Protein AF-A0A7W1Z3Y9-F1 (afdb_monomer)

Mean predicted aligned error: 6.11 Å

Structure (mmCIF, N/CA/C/O backbone):
data_AF-A0A7W1Z3Y9-F1
#
_entry.id   AF-A0A7W1Z3Y9-F1
#
loop_
_atom_site.group_PDB
_atom_site.id
_atom_site.type_symbol
_atom_site.label_atom_id
_atom_site.label_alt_id
_atom_site.label_comp_id
_atom_site.label_asym_id
_atom_site.label_entity_id
_atom_site.label_seq_id
_atom_site.pdbx_PDB_ins_code
_atom_site.Cartn_x
_atom_site.Cartn_y
_atom_site.Cartn_z
_atom_site.occupancy
_atom_site.B_iso_or_equiv
_atom_site.auth_seq_id
_atom_site.auth_comp_id
_atom_site.auth_asym_id
_atom_site.auth_atom_id
_atom_site.pdbx_PDB_model_num
ATOM 1 N N . GLU A 1 1 ? -13.151 -14.164 -9.334 1.00 58.81 1 GLU A N 1
ATOM 2 C CA . GLU A 1 1 ? -12.202 -14.069 -8.203 1.00 58.81 1 GLU A CA 1
ATOM 3 C C . GLU A 1 1 ? -13.011 -14.154 -6.911 1.00 58.81 1 GLU A C 1
ATOM 5 O O . GLU A 1 1 ? -14.022 -13.469 -6.809 1.00 58.81 1 GLU A O 1
ATOM 10 N N . THR A 1 2 ? -12.645 -15.031 -5.975 1.00 74.75 2 THR A N 1
ATOM 11 C CA . THR A 1 2 ? -13.269 -15.103 -4.642 1.00 74.75 2 THR A CA 1
ATOM 12 C C . THR A 1 2 ? -12.706 -13.988 -3.765 1.00 74.75 2 THR A C 1
ATOM 14 O O . THR A 1 2 ? -11.489 -13.899 -3.610 1.00 74.75 2 THR A O 1
ATOM 17 N N . LYS A 1 3 ? -13.567 -13.133 -3.206 1.00 85.38 3 LYS A N 1
ATOM 18 C CA . LYS A 1 3 ? -13.149 -12.031 -2.329 1.00 85.38 3 LYS A CA 1
ATOM 19 C C . LYS A 1 3 ? -13.086 -12.517 -0.886 1.00 85.38 3 LYS A C 1
ATOM 21 O O . LYS A 1 3 ? -14.051 -13.097 -0.396 1.00 85.38 3 LYS A O 1
ATOM 26 N N . VAL A 1 4 ? -11.958 -12.289 -0.224 1.00 91.69 4 VAL A N 1
ATOM 27 C CA . VAL A 1 4 ? -11.721 -12.704 1.163 1.00 91.69 4 VAL A CA 1
ATOM 28 C C . VAL A 1 4 ? -10.973 -11.609 1.915 1.00 91.69 4 VAL A C 1
ATOM 30 O O . VAL A 1 4 ? -10.130 -10.926 1.337 1.00 91.69 4 VAL A O 1
ATOM 33 N N . VAL A 1 5 ? -11.263 -11.471 3.208 1.00 92.88 5 VAL A N 1
ATOM 34 C CA . VAL A 1 5 ? -10.439 -10.696 4.144 1.00 92.88 5 VAL A CA 1
ATOM 35 C C . VAL A 1 5 ? -9.401 -11.649 4.725 1.00 92.88 5 VAL A C 1
ATOM 37 O O . VAL A 1 5 ? -9.749 -12.584 5.445 1.00 92.88 5 VAL A O 1
ATOM 40 N N . GLY A 1 6 ? -8.135 -11.455 4.362 1.00 90.81 6 GLY A N 1
ATOM 41 C CA . GLY A 1 6 ? -7.035 -12.322 4.777 1.00 90.81 6 GLY A CA 1
ATOM 42 C C . GLY A 1 6 ? -6.206 -11.682 5.883 1.00 90.81 6 GLY A C 1
ATOM 43 O O . GLY A 1 6 ? -5.668 -10.598 5.698 1.00 90.81 6 GLY A O 1
ATOM 44 N N . LEU A 1 7 ? -6.049 -12.373 7.012 1.00 93.31 7 LEU A N 1
ATOM 45 C CA . LEU A 1 7 ? -5.164 -11.950 8.097 1.00 93.31 7 LEU A CA 1
ATOM 46 C C . LEU A 1 7 ? -4.036 -12.960 8.277 1.00 93.31 7 LEU A C 1
ATOM 48 O O . LEU A 1 7 ? -4.254 -14.170 8.255 1.00 93.31 7 LEU A O 1
ATOM 52 N N . ASN A 1 8 ? -2.819 -12.464 8.505 1.00 91.81 8 ASN A N 1
ATOM 53 C CA . ASN A 1 8 ? -1.704 -13.321 8.899 1.00 91.81 8 ASN A CA 1
ATOM 54 C C . ASN A 1 8 ? -2.042 -14.025 10.236 1.00 91.81 8 ASN A C 1
ATOM 56 O O . ASN A 1 8 ? -2.576 -13.352 11.124 1.00 91.81 8 ASN A O 1
ATOM 60 N N . PRO A 1 9 ? -1.695 -15.316 10.438 1.00 92.75 9 PRO A N 1
ATOM 61 C CA . PRO A 1 9 ? -1.961 -16.046 11.683 1.00 92.75 9 PRO A CA 1
ATOM 62 C C . PRO A 1 9 ? -1.585 -15.303 12.973 1.00 92.75 9 PRO A C 1
ATOM 64 O O . PRO A 1 9 ? -2.288 -15.433 13.975 1.00 92.75 9 PRO A O 1
ATOM 67 N N . LYS A 1 10 ? -0.520 -14.487 12.949 1.00 92.00 10 LYS A N 1
ATOM 68 C CA . LYS A 1 10 ? -0.099 -13.651 14.088 1.00 92.00 10 LYS A CA 1
ATOM 69 C C . LYS A 1 10 ? -1.146 -12.605 14.489 1.00 92.00 10 LYS A C 1
ATOM 71 O O . LYS A 1 10 ? -1.284 -12.301 15.670 1.00 92.00 10 LYS A O 1
ATOM 76 N N . HIS A 1 11 ? -1.846 -12.029 13.517 1.00 91.50 11 HIS A N 1
ATOM 77 C CA . HIS A 1 11 ? -2.905 -11.046 13.748 1.00 91.50 11 HIS A CA 1
ATOM 78 C C . HIS A 1 11 ? -4.262 -11.724 13.918 1.00 91.50 11 HIS A C 1
ATOM 80 O O . HIS A 1 11 ? -5.033 -11.301 14.765 1.00 91.50 11 HIS A O 1
ATOM 86 N N . TYR A 1 12 ? -4.515 -12.814 13.193 1.00 91.50 12 TYR A N 1
ATOM 87 C CA . TYR A 1 12 ? -5.759 -13.573 13.302 1.00 91.50 12 TYR A CA 1
ATOM 88 C C . TYR A 1 12 ? -5.954 -14.192 14.697 1.00 91.50 12 TYR A C 1
ATOM 90 O O . TYR A 1 12 ? -7.017 -14.055 15.290 1.00 91.50 12 TYR A O 1
ATOM 98 N N . ASN A 1 13 ? -4.912 -14.822 15.252 1.00 92.62 13 ASN A N 1
ATOM 99 C CA . ASN A 1 13 ? -4.956 -15.431 16.590 1.00 92.62 13 ASN A CA 1
ATOM 100 C C . ASN A 1 13 ? -4.475 -14.482 17.705 1.00 92.62 13 ASN A C 1
ATOM 102 O O . ASN A 1 13 ? -4.435 -14.856 18.878 1.00 92.62 13 ASN A O 1
ATOM 106 N N . GLY A 1 14 ? -4.038 -13.272 17.346 1.00 89.69 14 GLY A N 1
ATOM 107 C CA . GLY A 1 14 ? -3.446 -12.320 18.278 1.00 89.69 14 GLY A CA 1
ATOM 108 C C . GLY A 1 14 ? -4.497 -11.589 19.112 1.00 89.69 14 GLY A C 1
ATOM 109 O O . GLY A 1 14 ? -5.523 -11.161 18.599 1.00 89.69 14 GLY A O 1
ATOM 110 N N . ARG A 1 15 ? -4.207 -11.369 20.399 1.00 90.50 15 ARG A N 1
ATOM 111 C CA . ARG A 1 15 ? -5.031 -10.554 21.315 1.00 90.50 15 ARG A CA 1
ATOM 112 C C . ARG A 1 15 ? -4.323 -9.249 21.680 1.00 90.50 15 ARG A C 1
ATOM 114 O O . ARG A 1 15 ? -4.084 -8.966 22.848 1.00 90.50 15 ARG A O 1
ATOM 121 N N . SER A 1 16 ? -3.897 -8.497 20.669 1.00 94.19 16 SER A N 1
ATOM 122 C CA . SER A 1 16 ? -3.167 -7.237 20.847 1.00 94.19 16 SER A CA 1
ATOM 123 C C . SER A 1 16 ? -3.856 -6.082 20.131 1.00 94.19 16 SER A C 1
ATOM 125 O O . SER A 1 16 ? -4.599 -6.290 19.170 1.00 94.19 16 SER A O 1
ATOM 127 N N . LEU A 1 17 ? -3.543 -4.852 20.551 1.00 95.00 17 LEU A N 1
ATOM 128 C CA . LEU A 1 17 ? -4.009 -3.635 19.884 1.00 95.00 17 LEU A CA 1
ATOM 129 C C . LEU A 1 17 ? -3.705 -3.667 18.379 1.00 95.00 17 LEU A C 1
ATOM 131 O O . LEU A 1 17 ? -4.568 -3.380 17.557 1.00 95.00 17 LEU A O 1
ATOM 135 N N . THR A 1 18 ? -2.496 -4.086 18.000 1.00 94.94 18 THR A N 1
ATOM 136 C CA . THR A 1 18 ? -2.091 -4.206 16.594 1.00 94.94 18 THR A CA 1
ATOM 137 C C . THR A 1 18 ? -2.945 -5.206 15.819 1.00 94.94 18 THR A C 1
ATOM 139 O O . THR A 1 18 ? -3.301 -4.924 14.681 1.00 94.94 18 THR A O 1
ATOM 142 N N . ALA A 1 19 ? -3.287 -6.353 16.414 1.00 95.06 19 ALA A N 1
ATOM 143 C CA . ALA A 1 19 ? -4.135 -7.352 15.766 1.00 95.06 19 ALA A CA 1
ATOM 144 C C . ALA A 1 19 ? -5.537 -6.796 15.469 1.00 95.06 19 ALA A C 1
ATOM 146 O O . ALA A 1 19 ? -5.987 -6.871 14.327 1.00 95.06 19 ALA A O 1
ATOM 147 N N . ALA A 1 20 ? -6.173 -6.159 16.459 1.00 95.25 20 ALA A N 1
ATOM 148 C CA . ALA A 1 20 ? -7.488 -5.539 16.292 1.00 95.25 20 ALA A CA 1
ATOM 149 C C . ALA A 1 20 ? -7.468 -4.410 15.247 1.00 95.25 20 ALA A C 1
ATOM 151 O O . ALA A 1 20 ? -8.356 -4.319 14.401 1.00 95.25 20 ALA A O 1
ATOM 152 N N . VAL A 1 21 ? -6.428 -3.572 15.268 1.00 96.50 21 VAL A N 1
ATOM 153 C CA . VAL A 1 21 ? -6.293 -2.443 14.338 1.00 96.50 21 VAL A CA 1
ATOM 154 C C . VAL A 1 21 ? -6.071 -2.906 12.898 1.00 96.50 21 VAL A C 1
ATOM 156 O O . VAL A 1 21 ? -6.704 -2.370 11.991 1.00 96.50 21 VAL A O 1
ATOM 159 N N . ILE A 1 22 ? -5.210 -3.905 12.676 1.00 95.31 22 ILE A N 1
ATOM 160 C CA . ILE A 1 22 ? -4.984 -4.467 11.335 1.00 95.31 22 ILE A CA 1
ATOM 161 C C . ILE A 1 22 ? -6.252 -5.158 10.833 1.00 95.31 22 ILE A C 1
ATOM 163 O O . ILE A 1 22 ? -6.644 -4.934 9.695 1.00 95.31 22 ILE A O 1
ATOM 167 N N . ALA A 1 23 ? -6.950 -5.918 11.683 1.00 95.88 23 ALA A N 1
ATOM 168 C CA . ALA A 1 23 ? -8.229 -6.517 11.310 1.00 95.88 23 ALA A CA 1
ATOM 169 C C . ALA A 1 23 ? -9.246 -5.460 10.848 1.00 95.88 23 ALA A C 1
ATOM 171 O O . ALA A 1 23 ? -9.853 -5.613 9.790 1.00 95.88 23 ALA A O 1
ATOM 172 N N . ALA A 1 24 ? -9.378 -4.352 11.584 1.00 96.62 24 ALA A N 1
ATOM 173 C CA . ALA A 1 24 ? -10.251 -3.251 11.186 1.00 96.62 24 ALA A CA 1
ATOM 174 C C . ALA A 1 24 ? -9.803 -2.572 9.877 1.00 96.62 24 ALA A C 1
ATOM 176 O O . ALA A 1 24 ? -10.651 -2.160 9.088 1.00 96.62 24 ALA A O 1
ATOM 177 N N . HIS A 1 25 ? -8.495 -2.467 9.625 1.00 96.56 25 HIS A N 1
ATOM 178 C CA . HIS A 1 25 ? -7.949 -1.941 8.371 1.00 96.56 25 HIS A CA 1
ATOM 179 C C . HIS A 1 25 ? -8.310 -2.827 7.168 1.00 96.56 25 HIS A C 1
ATOM 181 O O . HIS A 1 25 ? -8.852 -2.320 6.185 1.00 96.56 25 HIS A O 1
ATOM 187 N N . GLU A 1 26 ? -8.126 -4.145 7.276 1.00 95.25 26 GLU A N 1
ATOM 188 C CA . GLU A 1 26 ? -8.489 -5.086 6.207 1.00 95.25 26 GLU A CA 1
ATOM 189 C C . GLU A 1 26 ? -10.008 -5.123 5.956 1.00 95.25 26 GLU A C 1
ATOM 191 O O . GLU A 1 26 ? -10.464 -5.159 4.810 1.00 95.25 26 GLU A O 1
ATOM 196 N N . VAL A 1 27 ? -10.821 -5.030 7.016 1.00 96.00 27 VAL A N 1
ATOM 197 C CA . VAL A 1 27 ? -12.279 -4.847 6.884 1.00 96.00 27 VAL A CA 1
ATOM 198 C C . VAL A 1 27 ? -12.608 -3.508 6.211 1.00 96.00 27 VAL A C 1
ATOM 200 O O . VAL A 1 27 ? -13.547 -3.426 5.420 1.00 96.00 27 VAL A O 1
ATOM 203 N N . GLY A 1 28 ? -11.806 -2.468 6.444 1.00 96.31 28 GLY A N 1
ATOM 204 C CA . GLY A 1 28 ? -11.901 -1.193 5.735 1.00 96.31 28 GLY A CA 1
ATOM 205 C C . GLY A 1 28 ? -11.754 -1.338 4.217 1.00 96.31 28 GLY A C 1
ATOM 206 O O . GLY A 1 28 ? -12.508 -0.702 3.478 1.00 96.31 28 GLY A O 1
ATOM 207 N N . HIS A 1 29 ? -10.858 -2.205 3.738 1.00 95.25 29 HIS A N 1
ATOM 208 C CA . HIS A 1 29 ? -10.760 -2.533 2.310 1.00 95.25 29 HIS A CA 1
ATOM 209 C C . HIS A 1 29 ? -11.971 -3.312 1.796 1.00 95.25 29 HIS A C 1
ATOM 211 O O . HIS A 1 29 ? -12.451 -3.037 0.696 1.00 95.25 29 HIS A O 1
ATOM 217 N N . ALA A 1 30 ? -12.504 -4.246 2.587 1.00 95.69 30 ALA A N 1
ATOM 218 C CA . ALA A 1 30 ? -13.727 -4.958 2.218 1.00 95.69 30 ALA A CA 1
ATOM 219 C C . ALA A 1 30 ? -14.918 -3.998 2.066 1.00 95.69 30 ALA A C 1
ATOM 221 O O . ALA A 1 30 ? -15.702 -4.125 1.127 1.00 95.69 30 ALA A O 1
ATOM 222 N N . LEU A 1 31 ? -15.018 -2.992 2.936 1.00 96.06 31 LEU A N 1
ATOM 223 C C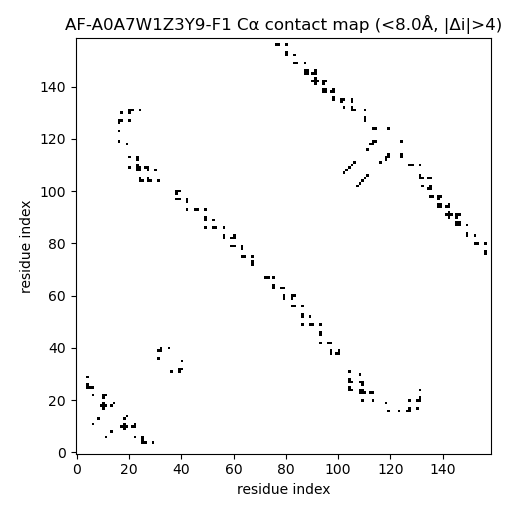A . LE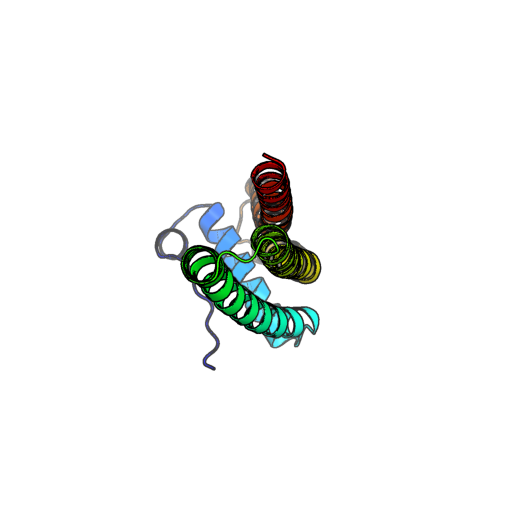U A 1 31 ? -16.054 -1.968 2.842 1.00 96.06 31 LEU A CA 1
ATOM 224 C C . LEU A 1 31 ? -15.822 -1.013 1.653 1.00 96.06 31 LEU A C 1
ATOM 226 O O . LEU A 1 31 ? -16.778 -0.664 0.970 1.00 96.06 31 LEU A O 1
ATOM 230 N N . GLN A 1 32 ? -14.571 -0.654 1.329 1.00 96.06 32 GLN A N 1
ATOM 231 C CA . GLN A 1 32 ? -14.256 0.062 0.079 1.00 96.06 32 GLN A CA 1
ATOM 232 C C . GLN A 1 32 ? -14.723 -0.705 -1.162 1.00 96.06 32 GLN A C 1
ATOM 234 O O . GLN A 1 32 ? -15.265 -0.106 -2.091 1.00 96.06 32 GLN A O 1
ATOM 239 N N . ASP A 1 33 ? -14.491 -2.017 -1.187 1.00 94.31 33 ASP A N 1
ATOM 240 C CA . ASP A 1 33 ? -14.913 -2.879 -2.286 1.00 94.31 33 ASP A CA 1
ATOM 241 C C . ASP A 1 33 ? -16.441 -2.978 -2.372 1.00 94.31 33 ASP A C 1
ATOM 243 O O . ASP A 1 33 ? -16.998 -2.813 -3.460 1.00 94.31 33 ASP A O 1
ATOM 247 N N . HIS A 1 34 ? -17.114 -3.165 -1.232 1.00 94.06 34 HIS A N 1
ATOM 248 C CA . HIS A 1 34 ? -18.574 -3.212 -1.144 1.00 94.06 34 HIS A CA 1
ATOM 249 C C . HIS A 1 34 ? -19.233 -1.913 -1.635 1.00 94.06 34 HIS A C 1
ATOM 251 O O . HIS A 1 34 ? -20.193 -1.959 -2.399 1.00 94.06 34 HIS A O 1
ATOM 257 N N . GLU A 1 35 ? -18.678 -0.759 -1.262 1.00 95.00 35 GLU A N 1
ATOM 258 C CA . GLU A 1 35 ? -19.146 0.567 -1.693 1.00 95.00 35 GLU A CA 1
ATOM 259 C C . GLU A 1 35 ? -18.732 0.919 -3.134 1.00 95.00 35 GLU A C 1
ATOM 261 O O . GLU A 1 35 ? -19.103 1.969 -3.658 1.00 95.00 35 GLU A O 1
ATOM 266 N N . GLY A 1 36 ? -17.944 0.068 -3.796 1.00 93.25 36 GLY A N 1
ATOM 267 C CA . GLY A 1 36 ? -17.512 0.288 -5.172 1.00 93.25 36 GLY A CA 1
ATOM 268 C C . GLY A 1 36 ? -16.502 1.426 -5.345 1.00 93.25 36 GLY A C 1
ATOM 269 O O . GLY A 1 36 ? -16.453 2.016 -6.427 1.00 93.25 36 GLY A O 1
ATOM 270 N N . TYR A 1 37 ? -15.686 1.714 -4.327 1.00 94.19 37 TYR A N 1
ATOM 271 C CA . TYR A 1 37 ? -14.689 2.788 -4.336 1.00 94.19 37 TYR A CA 1
ATOM 272 C C . TYR A 1 37 ? -13.742 2.675 -5.545 1.00 94.19 37 TYR A C 1
ATOM 274 O O . TYR A 1 37 ? -12.950 1.736 -5.648 1.00 94.19 37 TYR A O 1
ATOM 282 N N . SER A 1 38 ? -13.824 3.633 -6.474 1.00 91.31 38 SER A N 1
ATOM 283 C CA . SER A 1 38 ? -13.154 3.572 -7.785 1.00 91.31 38 SER A CA 1
ATOM 284 C C . SER A 1 38 ? -11.642 3.392 -7.677 1.00 91.31 38 SER A C 1
ATOM 286 O O . SER A 1 38 ? -11.085 2.500 -8.311 1.00 91.31 38 SER A O 1
ATOM 288 N N . LEU A 1 39 ? -10.996 4.142 -6.782 1.00 91.25 39 LEU A N 1
ATOM 289 C CA . LEU A 1 39 ? -9.547 4.076 -6.582 1.00 91.25 39 LEU A CA 1
ATOM 290 C C . LEU A 1 39 ? -9.064 2.693 -6.111 1.00 91.25 39 LEU A C 1
ATOM 292 O O . LEU A 1 39 ? -7.928 2.316 -6.394 1.00 91.25 39 LEU A O 1
ATOM 296 N N . LEU A 1 40 ? -9.908 1.909 -5.425 1.00 90.69 40 LEU A N 1
ATOM 297 C CA . LEU A 1 40 ? -9.567 0.526 -5.074 1.00 90.69 40 LEU A CA 1
ATOM 298 C C . LEU A 1 40 ? -9.548 -0.376 -6.319 1.00 90.69 40 LEU A C 1
ATOM 300 O O . LEU A 1 40 ? -8.670 -1.229 -6.442 1.00 90.69 40 LEU A O 1
ATOM 304 N N . LYS A 1 41 ? -10.473 -0.172 -7.263 1.00 87.88 41 LYS A N 1
ATOM 305 C CA . LYS A 1 41 ? -10.482 -0.905 -8.540 1.00 87.88 41 LYS A CA 1
ATOM 306 C C . LYS A 1 41 ? -9.264 -0.528 -9.378 1.00 87.88 41 LYS A C 1
ATOM 308 O O . LYS A 1 41 ? -8.555 -1.413 -9.862 1.00 87.88 41 LYS A O 1
ATOM 313 N N . ASP A 1 42 ? -8.973 0.769 -9.470 1.00 89.44 42 ASP A N 1
ATOM 314 C CA . ASP A 1 42 ? -7.808 1.290 -10.191 1.00 89.44 42 ASP A CA 1
ATOM 315 C C . ASP A 1 42 ? -6.509 0.716 -9.619 1.00 89.44 42 ASP A C 1
ATOM 317 O O . ASP A 1 42 ? -5.664 0.227 -10.371 1.00 89.44 42 ASP A O 1
ATOM 321 N N . ARG A 1 43 ? -6.388 0.660 -8.284 1.00 89.06 43 ARG A N 1
ATOM 322 C CA . ARG A 1 43 ? -5.283 -0.013 -7.583 1.00 89.06 43 ARG A CA 1
ATOM 323 C C . ARG A 1 43 ? -5.083 -1.443 -8.080 1.00 89.06 43 ARG A C 1
ATOM 325 O O . ARG A 1 43 ? -3.959 -1.815 -8.415 1.00 89.06 43 ARG A O 1
ATOM 332 N N . THR A 1 44 ? -6.138 -2.251 -8.139 1.00 85.56 44 THR A N 1
ATOM 333 C CA . THR A 1 44 ? -6.029 -3.654 -8.565 1.00 85.56 44 THR A CA 1
ATOM 334 C C . THR A 1 44 ? -5.528 -3.776 -10.005 1.00 85.56 44 THR A C 1
ATOM 336 O O . THR A 1 44 ? -4.680 -4.626 -10.291 1.00 85.56 44 THR A O 1
ATOM 339 N N . HIS A 1 45 ? -6.006 -2.922 -10.911 1.00 88.38 45 HIS A N 1
ATOM 340 C CA . HIS A 1 45 ? -5.537 -2.905 -12.298 1.00 88.38 45 HIS A CA 1
ATOM 341 C C . HIS A 1 45 ? -4.077 -2.445 -12.410 1.00 88.38 45 HIS A C 1
ATOM 343 O O . HIS A 1 45 ? -3.278 -3.100 -13.088 1.00 88.38 45 HIS A O 1
ATOM 349 N N . LEU A 1 46 ? -3.712 -1.374 -11.702 1.00 88.88 46 LEU A N 1
ATOM 350 C CA . LEU A 1 46 ? -2.359 -0.818 -11.686 1.00 88.88 46 LEU A CA 1
ATOM 351 C C . LEU A 1 46 ? -1.337 -1.803 -11.119 1.00 88.88 46 LEU A C 1
ATOM 353 O O . LEU A 1 46 ? -0.278 -1.975 -11.715 1.00 88.88 46 LEU A O 1
ATOM 357 N N . ILE A 1 47 ? -1.658 -2.508 -10.031 1.00 86.75 47 ILE A N 1
ATOM 358 C CA . ILE A 1 47 ? -0.770 -3.528 -9.453 1.00 86.75 47 ILE A CA 1
ATOM 359 C C . ILE A 1 47 ? -0.555 -4.682 -10.440 1.00 86.75 47 ILE A C 1
ATOM 361 O O . ILE A 1 47 ? 0.585 -5.089 -10.663 1.00 86.75 47 ILE A O 1
ATOM 365 N N . LYS A 1 48 ? -1.616 -5.186 -11.090 1.00 88.31 48 LYS A N 1
ATOM 366 C CA . LYS A 1 48 ? -1.494 -6.250 -12.108 1.00 88.31 48 LYS A CA 1
ATOM 367 C C . LYS A 1 48 ? -0.614 -5.808 -13.285 1.00 88.31 48 LYS A C 1
ATOM 369 O O . LYS A 1 48 ? 0.152 -6.612 -13.817 1.00 88.31 48 LYS A O 1
ATOM 374 N N . PHE A 1 49 ? -0.717 -4.546 -13.701 1.00 88.44 49 PHE A N 1
ATOM 375 C CA . PHE A 1 49 ? 0.148 -3.974 -14.733 1.00 88.44 49 PHE A CA 1
ATOM 376 C C . PHE A 1 49 ? 1.600 -3.844 -14.255 1.00 88.44 49 PHE A C 1
ATOM 378 O O . PHE A 1 49 ? 2.510 -4.301 -14.947 1.00 88.44 49 PHE A O 1
ATOM 385 N N . ALA A 1 50 ? 1.813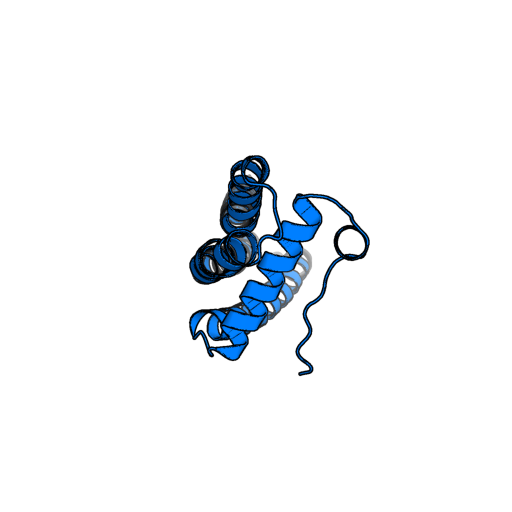 -3.299 -13.056 1.00 86.56 50 ALA A N 1
ATOM 386 C CA . ALA A 1 50 ? 3.132 -3.125 -12.457 1.00 86.56 50 ALA A CA 1
ATOM 387 C C . ALA A 1 50 ? 3.875 -4.459 -12.329 1.00 86.56 50 ALA A C 1
ATOM 389 O O . ALA A 1 50 ? 5.010 -4.561 -12.776 1.00 86.56 50 ALA A O 1
ATOM 390 N N . GLN A 1 51 ? 3.210 -5.513 -11.849 1.00 87.38 51 GLN A N 1
ATOM 391 C CA . GLN A 1 51 ? 3.793 -6.856 -11.749 1.00 87.38 51 GLN A CA 1
ATOM 392 C C . GLN A 1 51 ? 4.241 -7.410 -13.110 1.00 87.38 51 GLN A C 1
ATOM 394 O O . GLN A 1 51 ? 5.294 -8.042 -13.217 1.00 87.38 51 GLN A O 1
ATOM 399 N N . LYS A 1 52 ? 3.466 -7.169 -14.176 1.00 89.44 52 LYS A N 1
ATOM 400 C CA . LYS A 1 52 ? 3.860 -7.558 -15.541 1.00 89.44 52 LYS A CA 1
ATOM 401 C C . LYS A 1 52 ? 5.066 -6.753 -16.023 1.00 89.44 52 LYS A C 1
ATOM 403 O O . LYS A 1 52 ? 5.987 -7.341 -16.590 1.00 89.44 52 LYS A O 1
ATOM 408 N N . ALA A 1 53 ? 5.070 -5.442 -15.784 1.00 86.25 53 ALA A N 1
ATOM 409 C CA . ALA A 1 53 ? 6.173 -4.556 -16.145 1.00 86.25 53 ALA A CA 1
ATOM 410 C C . ALA A 1 53 ? 7.464 -4.918 -15.391 1.00 86.25 53 ALA A C 1
ATOM 412 O O . ALA A 1 53 ? 8.518 -5.024 -16.011 1.00 86.25 53 ALA A O 1
ATOM 413 N N . GLU A 1 54 ? 7.383 -5.193 -14.089 1.00 84.00 54 GLU A N 1
ATOM 414 C CA . GLU A 1 54 ? 8.506 -5.644 -13.259 1.00 84.00 54 GLU A CA 1
ATOM 415 C C . GLU A 1 54 ? 9.045 -6.999 -13.721 1.00 84.00 54 GLU A C 1
ATOM 417 O O . GLU A 1 54 ? 10.260 -7.174 -13.831 1.00 84.00 54 GLU A O 1
ATOM 422 N N . LYS A 1 55 ? 8.167 -7.952 -14.060 1.00 87.69 55 LYS A N 1
ATOM 423 C CA . LYS A 1 55 ? 8.582 -9.258 -14.592 1.00 87.69 55 LYS A CA 1
ATOM 424 C C . LYS A 1 55 ? 9.313 -9.114 -15.931 1.00 87.69 55 LYS A C 1
ATOM 426 O O . LYS A 1 55 ? 10.387 -9.687 -16.102 1.00 87.69 55 LYS A O 1
ATOM 431 N N . ALA A 1 56 ? 8.766 -8.329 -16.860 1.00 86.44 56 ALA A N 1
ATOM 432 C CA . ALA A 1 56 ? 9.412 -8.042 -18.142 1.00 86.44 56 ALA A CA 1
ATOM 433 C C . ALA A 1 56 ? 10.757 -7.324 -17.945 1.00 86.44 56 ALA A C 1
ATOM 435 O O . ALA A 1 56 ? 11.768 -7.730 -18.513 1.00 86.44 56 ALA A O 1
ATOM 436 N N . GLY A 1 57 ? 10.782 -6.317 -17.073 1.00 84.44 57 GLY A N 1
ATOM 437 C CA . GLY A 1 57 ? 11.984 -5.603 -16.663 1.00 84.44 57 GLY A CA 1
ATOM 438 C C . GLY A 1 57 ? 13.068 -6.513 -16.102 1.00 84.44 57 GLY A C 1
ATOM 439 O O . GLY A 1 57 ? 14.221 -6.411 -16.505 1.00 84.44 57 GLY A O 1
ATOM 440 N N . SER A 1 58 ? 12.693 -7.453 -15.235 1.00 82.44 58 SER A N 1
ATOM 441 C CA . SER A 1 58 ? 13.613 -8.429 -14.642 1.00 82.44 58 SER A CA 1
ATOM 442 C C . SER A 1 58 ? 14.247 -9.333 -15.702 1.00 82.44 58 SER A C 1
ATOM 444 O O . SER A 1 58 ? 15.458 -9.557 -15.675 1.00 82.44 58 SER A O 1
ATOM 446 N N . TYR A 1 59 ? 13.461 -9.806 -16.679 1.00 86.00 59 TYR A N 1
ATOM 447 C CA . TYR A 1 59 ? 13.996 -10.580 -17.805 1.00 86.00 59 TYR A CA 1
ATOM 448 C C . TYR A 1 59 ? 14.939 -9.754 -18.680 1.00 86.00 59 TYR A C 1
ATOM 450 O O . TYR A 1 59 ? 15.997 -10.248 -19.070 1.00 86.00 59 TYR A O 1
ATOM 458 N N . LEU A 1 60 ? 14.595 -8.494 -18.955 1.00 82.75 60 LEU A N 1
ATOM 459 C CA . LEU A 1 60 ? 15.459 -7.586 -19.707 1.00 82.75 60 LEU A CA 1
ATOM 460 C C . LEU A 1 60 ? 16.771 -7.321 -18.956 1.00 82.75 60 LEU A C 1
ATOM 462 O O . LEU A 1 60 ? 17.840 -7.421 -19.551 1.00 82.75 60 LEU A O 1
ATOM 466 N N . MET A 1 61 ? 16.725 -7.065 -17.646 1.00 77.56 61 MET A N 1
ATOM 467 C CA . MET A 1 61 ? 17.932 -6.836 -16.841 1.00 77.56 61 MET A CA 1
ATOM 468 C C . MET A 1 61 ? 18.854 -8.060 -16.781 1.00 77.56 61 MET A C 1
ATOM 470 O O . MET A 1 61 ? 20.069 -7.884 -16.754 1.00 77.56 61 MET A O 1
ATOM 474 N N . LEU A 1 62 ? 18.310 -9.282 -16.799 1.00 80.06 62 LEU A N 1
ATOM 475 C CA . LEU A 1 62 ? 19.107 -10.512 -16.902 1.00 80.06 62 LEU A CA 1
ATOM 476 C C . LEU A 1 62 ? 19.676 -10.729 -18.313 1.00 80.06 62 LEU A C 1
ATOM 478 O O . LEU A 1 62 ? 20.817 -11.165 -18.455 1.00 80.06 62 LEU A O 1
ATOM 482 N N . GLY A 1 63 ? 18.899 -10.430 -19.356 1.00 78.94 63 GLY A N 1
ATOM 483 C CA . GLY A 1 63 ? 19.287 -10.678 -20.747 1.00 78.94 63 GLY A CA 1
ATOM 484 C C . GLY A 1 63 ? 20.304 -9.679 -21.302 1.00 78.94 63 GLY A C 1
ATOM 485 O O . GLY A 1 63 ? 21.163 -10.063 -22.094 1.00 78.94 63 GLY A O 1
ATOM 486 N N . ILE A 1 64 ? 20.243 -8.411 -20.881 1.00 77.06 64 ILE A N 1
ATOM 487 C CA . ILE A 1 64 ? 21.089 -7.341 -21.432 1.00 77.06 64 ILE A CA 1
ATOM 488 C C . ILE A 1 64 ? 22.597 -7.605 -21.212 1.00 77.06 64 ILE A C 1
ATOM 490 O O . ILE A 1 64 ? 23.339 -7.513 -22.190 1.00 77.06 64 ILE A O 1
ATOM 494 N N . PRO A 1 65 ? 23.088 -7.994 -20.015 1.00 71.88 65 PRO A N 1
ATOM 495 C CA . PRO A 1 65 ? 24.502 -8.333 -19.820 1.00 71.88 65 PRO A CA 1
ATOM 496 C C . PRO A 1 65 ? 24.965 -9.549 -20.637 1.00 71.88 65 PRO A C 1
ATOM 498 O O . PRO A 1 65 ? 26.087 -9.565 -21.138 1.00 71.88 65 PRO A O 1
ATOM 501 N N . VAL A 1 66 ? 24.099 -10.554 -20.814 1.00 77.56 66 VAL A N 1
ATOM 502 C CA . VAL A 1 66 ? 24.405 -11.756 -21.611 1.00 77.56 66 VA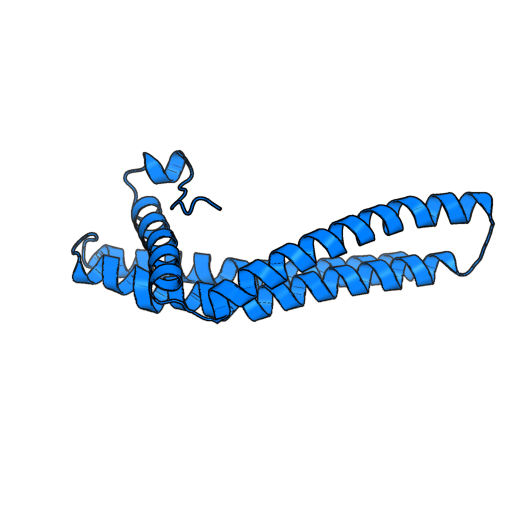L A CA 1
ATOM 503 C C . VAL A 1 66 ? 24.540 -11.396 -23.092 1.00 77.56 66 VAL A C 1
ATOM 505 O O . VAL A 1 66 ? 25.539 -11.729 -23.728 1.00 77.56 66 VAL A O 1
ATOM 508 N N . LEU A 1 67 ? 23.577 -10.643 -23.632 1.00 71.62 67 LEU A N 1
ATOM 509 C CA . LEU A 1 67 ? 23.612 -10.132 -25.006 1.00 71.62 67 LEU A CA 1
ATOM 510 C C . LEU A 1 67 ? 24.818 -9.221 -25.250 1.00 71.62 67 LEU A C 1
ATOM 512 O O . LEU A 1 67 ? 25.425 -9.286 -26.317 1.00 71.62 67 LEU A O 1
ATOM 516 N N . ALA A 1 68 ? 25.197 -8.409 -24.264 1.00 70.62 68 ALA A N 1
ATOM 517 C CA . ALA A 1 68 ? 26.379 -7.555 -24.323 1.00 70.62 68 ALA A CA 1
ATOM 518 C C . ALA A 1 68 ? 27.679 -8.351 -24.441 1.00 70.62 68 ALA A C 1
ATOM 520 O O . ALA A 1 68 ? 28.524 -8.023 -25.274 1.00 70.62 68 ALA A O 1
ATOM 521 N N . GLY A 1 69 ? 27.818 -9.411 -23.638 1.00 70.81 69 GLY A N 1
ATOM 522 C CA . GLY A 1 69 ? 28.983 -10.294 -23.670 1.00 70.81 69 GLY A CA 1
ATOM 523 C C . GLY A 1 69 ? 29.149 -11.008 -25.014 1.00 70.81 69 GLY A C 1
ATOM 524 O O . GLY A 1 69 ? 30.275 -11.200 -25.467 1.00 70.81 69 GLY A O 1
ATOM 525 N N . VAL A 1 70 ? 28.036 -11.338 -25.679 1.00 74.94 70 VAL A N 1
ATOM 526 C CA . VAL A 1 70 ? 28.033 -12.015 -26.987 1.00 74.94 70 VAL A CA 1
ATOM 527 C C . VAL A 1 70 ? 28.243 -11.039 -28.150 1.00 74.94 70 VAL A C 1
ATOM 529 O O . VAL A 1 70 ? 28.993 -11.341 -29.073 1.00 74.94 70 VAL A O 1
ATOM 532 N N . THR A 1 71 ? 27.603 -9.866 -28.124 1.00 72.56 71 THR A N 1
ATOM 533 C CA . THR A 1 71 ? 27.554 -8.947 -29.280 1.00 72.56 71 THR A CA 1
ATOM 534 C C . THR A 1 71 ? 28.561 -7.791 -29.220 1.00 72.56 71 THR A C 1
ATOM 536 O O . THR A 1 71 ? 28.764 -7.123 -30.231 1.00 72.56 71 THR A O 1
ATOM 539 N N . ARG A 1 72 ? 29.205 -7.542 -28.066 1.00 69.19 72 ARG A N 1
ATOM 540 C CA . ARG A 1 72 ? 30.142 -6.420 -27.818 1.00 69.19 72 ARG A CA 1
ATOM 541 C C . ARG A 1 72 ? 29.580 -5.031 -28.173 1.00 69.19 72 ARG A C 1
ATOM 543 O O . ARG A 1 72 ? 30.333 -4.122 -28.517 1.00 69.19 72 ARG A O 1
ATOM 550 N N . ILE A 1 73 ? 28.262 -4.846 -28.086 1.00 66.88 73 ILE A N 1
ATOM 551 C CA . ILE A 1 73 ? 27.606 -3.570 -28.399 1.00 66.88 73 ILE A CA 1
ATOM 552 C C . ILE A 1 73 ? 27.843 -2.551 -27.259 1.00 66.88 73 ILE A C 1
ATOM 554 O O . ILE A 1 73 ? 27.470 -2.828 -26.118 1.00 66.88 73 ILE A O 1
ATOM 558 N N . PRO A 1 74 ? 28.374 -1.339 -27.530 1.00 64.44 74 PRO A N 1
ATOM 559 C CA . PRO A 1 74 ? 28.640 -0.322 -26.499 1.00 64.44 74 PRO A CA 1
ATOM 560 C C . PRO A 1 74 ? 27.387 0.281 -25.832 1.00 64.44 74 PRO A C 1
ATOM 562 O O . PRO A 1 74 ? 27.472 0.854 -24.750 1.00 64.44 74 PRO A O 1
ATOM 565 N N . ALA A 1 75 ? 26.205 0.158 -26.448 1.00 68.25 75 ALA A N 1
ATOM 566 C CA . ALA A 1 75 ? 24.954 0.789 -25.996 1.00 68.25 75 ALA A CA 1
ATOM 567 C C . ALA A 1 75 ? 24.233 0.065 -24.833 1.00 68.25 75 ALA A C 1
ATOM 569 O O . ALA A 1 75 ? 23.163 0.484 -24.389 1.00 68.25 75 ALA A O 1
ATOM 570 N N . VAL A 1 76 ? 24.814 -1.019 -24.323 1.00 71.31 76 VAL A N 1
ATOM 571 C CA . VAL A 1 76 ? 24.227 -1.902 -23.301 1.00 71.31 76 VAL A CA 1
ATOM 572 C C . VAL A 1 76 ? 23.955 -1.168 -21.986 1.00 71.31 76 VAL A C 1
ATOM 574 O O . VAL A 1 76 ? 22.885 -1.336 -21.403 1.00 71.31 76 VAL A O 1
ATOM 577 N N . GLY A 1 77 ? 24.879 -0.315 -21.531 1.00 70.69 77 GLY A N 1
ATOM 578 C CA . GLY A 1 77 ? 24.730 0.412 -20.264 1.00 70.69 77 GLY A CA 1
ATOM 579 C C . GLY A 1 77 ? 23.530 1.366 -20.254 1.00 70.69 77 GLY A C 1
ATOM 580 O O . GLY A 1 77 ? 22.796 1.433 -19.268 1.00 70.69 77 GLY A O 1
ATOM 581 N N . LEU A 1 78 ? 23.274 2.042 -21.381 1.00 77.19 78 LEU A N 1
ATOM 582 C CA . LEU A 1 78 ? 22.120 2.928 -21.532 1.00 77.19 78 LEU A CA 1
ATOM 583 C C . LEU A 1 78 ? 20.805 2.136 -21.538 1.00 77.19 78 LEU A C 1
ATOM 585 O O . LEU A 1 78 ? 19.845 2.548 -20.890 1.00 77.19 78 LEU A O 1
ATOM 589 N N . ALA A 1 79 ? 20.771 0.977 -22.203 1.00 78.69 79 ALA A N 1
ATOM 590 C CA . ALA A 1 79 ? 19.593 0.113 -22.223 1.00 78.69 79 ALA A CA 1
ATOM 591 C C . ALA A 1 79 ? 19.229 -0.407 -20.819 1.00 78.69 79 ALA A C 1
ATOM 593 O O . ALA A 1 79 ? 18.064 -0.331 -20.426 1.00 78.69 79 ALA A O 1
ATOM 594 N N . VAL A 1 80 ? 20.215 -0.863 -20.029 1.00 77.75 80 VAL A N 1
ATOM 595 C CA . VAL A 1 80 ? 19.988 -1.270 -18.625 1.00 77.75 80 VAL A CA 1
ATOM 596 C C . VAL A 1 80 ? 19.433 -0.108 -17.809 1.00 77.75 80 VAL A C 1
ATOM 598 O O . VAL A 1 80 ? 18.469 -0.289 -17.065 1.00 77.75 80 VAL A O 1
ATOM 601 N N . LEU A 1 81 ? 20.015 1.084 -17.958 1.00 79.31 81 LEU A N 1
ATOM 602 C CA . LEU A 1 81 ? 19.593 2.265 -17.213 1.00 79.31 81 LEU A CA 1
ATOM 603 C C . LEU A 1 81 ? 18.142 2.650 -17.528 1.00 79.31 81 LEU A C 1
ATOM 605 O O . LEU A 1 81 ? 17.371 2.911 -16.607 1.00 79.31 81 LEU A O 1
ATOM 609 N N . VAL A 1 82 ? 17.755 2.648 -18.806 1.00 84.50 82 VAL A N 1
ATOM 610 C CA . VAL A 1 82 ? 16.385 2.969 -19.237 1.00 84.50 82 VAL A CA 1
ATOM 611 C C . VAL A 1 82 ? 15.385 1.952 -18.689 1.00 84.50 82 VAL A C 1
ATOM 613 O O . VAL A 1 82 ? 14.356 2.345 -18.138 1.00 84.50 82 VAL A O 1
ATOM 616 N N . VAL A 1 83 ? 15.693 0.655 -18.778 1.00 83.44 83 VAL A N 1
ATOM 617 C CA . VAL A 1 83 ? 14.820 -0.408 -18.254 1.00 83.44 83 VAL A CA 1
ATOM 618 C C . VAL A 1 83 ? 14.685 -0.313 -16.731 1.00 83.44 83 VAL A C 1
ATOM 620 O O . VAL A 1 83 ? 13.570 -0.392 -16.208 1.00 83.44 83 VAL A O 1
ATOM 623 N N . ALA A 1 84 ? 15.793 -0.096 -16.017 1.00 80.31 84 ALA A N 1
ATOM 624 C CA . ALA A 1 84 ? 15.792 0.067 -14.565 1.00 80.31 84 ALA A CA 1
ATOM 625 C C . ALA A 1 84 ? 14.966 1.290 -14.140 1.00 80.31 84 ALA A C 1
ATOM 627 O O . ALA A 1 84 ? 14.047 1.169 -13.338 1.00 80.31 84 ALA A O 1
ATOM 628 N N . ILE A 1 85 ? 15.218 2.467 -14.719 1.00 83.88 85 ILE A N 1
ATOM 629 C CA . ILE A 1 85 ? 14.465 3.682 -14.377 1.00 83.88 85 ILE A CA 1
ATOM 630 C C . ILE A 1 85 ? 12.981 3.519 -14.720 1.00 83.88 85 ILE A C 1
ATOM 632 O O . ILE A 1 85 ? 12.127 3.874 -13.907 1.00 83.88 85 ILE A O 1
ATOM 636 N N . GLY A 1 86 ? 12.658 2.961 -15.890 1.00 86.19 86 GLY A N 1
ATOM 637 C CA . GLY A 1 86 ? 11.275 2.775 -16.331 1.00 86.19 86 GLY A CA 1
ATOM 638 C C . GLY A 1 86 ? 10.473 1.887 -15.381 1.00 86.19 86 GLY A C 1
ATOM 639 O O . GLY A 1 86 ? 9.412 2.285 -14.902 1.00 86.19 86 GLY A O 1
ATOM 640 N N . THR A 1 87 ? 11.004 0.711 -15.044 1.00 81.94 87 THR A N 1
ATOM 641 C CA . THR A 1 87 ? 10.343 -0.243 -14.133 1.00 81.94 87 THR A CA 1
ATOM 642 C C . THR A 1 87 ? 10.136 0.336 -12.735 1.00 81.94 87 THR A C 1
ATOM 644 O O . THR A 1 87 ? 9.053 0.224 -12.160 1.00 81.94 87 THR A O 1
ATOM 647 N N . MET A 1 88 ? 11.136 1.038 -12.211 1.00 81.44 88 MET A N 1
ATOM 648 C CA . MET A 1 88 ? 11.078 1.632 -10.875 1.00 81.44 88 MET A CA 1
ATOM 649 C C . MET A 1 88 ? 10.141 2.839 -10.809 1.00 81.44 88 MET A C 1
ATOM 651 O O . MET A 1 88 ? 9.464 3.037 -9.799 1.00 81.44 88 MET A O 1
ATOM 655 N N . SER A 1 89 ? 10.049 3.608 -11.897 1.00 86.06 89 SER A N 1
ATOM 656 C CA . SER A 1 89 ? 9.103 4.721 -12.024 1.00 86.06 89 SER A CA 1
ATOM 657 C C . SER A 1 89 ? 7.658 4.228 -12.015 1.00 86.06 89 SER A C 1
ATOM 659 O O . SER A 1 89 ? 6.820 4.813 -11.330 1.00 86.06 89 SER A O 1
ATOM 661 N N . VAL A 1 90 ? 7.367 3.124 -12.716 1.00 86.56 90 VAL A N 1
ATOM 662 C CA . VAL A 1 90 ? 6.039 2.488 -12.689 1.00 86.56 90 VAL A CA 1
ATOM 663 C C . VAL A 1 90 ? 5.674 2.071 -11.264 1.00 86.56 90 VAL A C 1
ATOM 665 O O . VAL A 1 90 ? 4.596 2.422 -10.789 1.00 86.56 90 VAL A O 1
ATOM 668 N N . SER A 1 91 ? 6.581 1.388 -10.562 1.00 82.31 91 SER A N 1
ATOM 669 C CA . SER A 1 91 ? 6.365 0.953 -9.176 1.00 82.31 91 SER A CA 1
ATOM 670 C C . SER A 1 91 ? 6.097 2.136 -8.230 1.00 82.31 91 SER A C 1
ATOM 672 O O . SER A 1 91 ? 5.089 2.162 -7.520 1.00 82.31 91 SER A O 1
ATOM 674 N N . ALA A 1 92 ? 6.934 3.181 -8.280 1.00 84.56 92 ALA A N 1
ATOM 675 C CA . ALA A 1 92 ? 6.762 4.380 -7.456 1.00 84.56 92 ALA A CA 1
ATOM 676 C C . ALA A 1 92 ? 5.436 5.113 -7.737 1.00 84.56 92 ALA A C 1
ATOM 678 O O . ALA A 1 92 ? 4.771 5.566 -6.800 1.00 84.56 92 ALA A O 1
ATOM 679 N N . MET A 1 93 ? 5.038 5.198 -9.011 1.00 86.12 93 MET A N 1
ATOM 680 C CA . MET A 1 93 ? 3.773 5.803 -9.433 1.00 86.12 93 MET A CA 1
ATOM 681 C C . MET A 1 93 ? 2.572 5.020 -8.897 1.00 86.12 93 MET A C 1
ATOM 683 O O . MET A 1 93 ? 1.646 5.615 -8.349 1.00 86.12 93 MET A O 1
ATOM 687 N N . VAL A 1 94 ? 2.602 3.688 -9.008 1.00 86.12 94 VAL A N 1
ATOM 688 C CA . VAL A 1 94 ? 1.538 2.816 -8.490 1.00 86.12 94 VAL A CA 1
ATOM 689 C C . VAL A 1 94 ? 1.365 3.051 -6.995 1.00 86.12 94 VAL A C 1
ATOM 691 O O . VAL A 1 94 ? 0.258 3.354 -6.560 1.00 86.12 94 VAL A O 1
ATOM 694 N N . HIS A 1 95 ? 2.450 3.014 -6.219 1.00 85.81 95 HIS A N 1
ATOM 695 C CA . HIS A 1 95 ? 2.378 3.253 -4.779 1.00 85.81 95 HIS A CA 1
ATOM 696 C C . HIS A 1 95 ? 1.792 4.632 -4.428 1.00 85.81 95 HIS A C 1
ATOM 698 O O . HIS A 1 95 ? 0.944 4.724 -3.535 1.00 85.81 95 HIS A O 1
ATOM 704 N N . LEU A 1 96 ? 2.166 5.685 -5.164 1.00 84.69 96 LEU A N 1
ATOM 705 C CA . LEU A 1 96 ? 1.637 7.035 -4.952 1.00 84.69 96 LEU A CA 1
ATOM 706 C C . LEU A 1 96 ? 0.133 7.124 -5.255 1.00 84.69 96 LEU A C 1
ATOM 708 O O . LEU A 1 96 ? -0.618 7.684 -4.458 1.00 84.69 96 LEU A O 1
ATOM 712 N N . ILE A 1 97 ? -0.316 6.533 -6.366 1.00 86.00 97 ILE A N 1
ATOM 713 C CA . ILE A 1 97 ? -1.736 6.512 -6.757 1.00 86.00 97 ILE A CA 1
ATOM 714 C C . ILE A 1 97 ? -2.573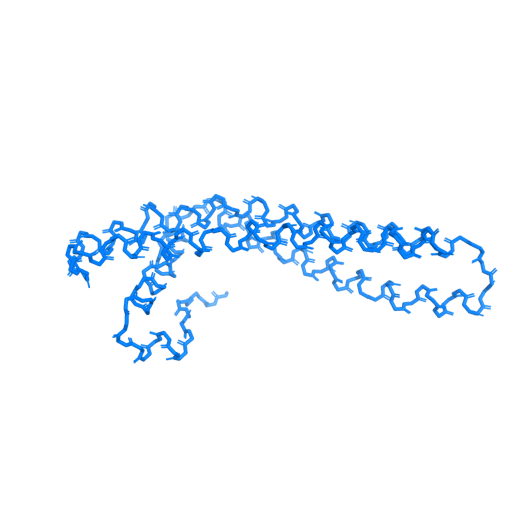 5.702 -5.760 1.00 86.00 97 ILE A C 1
ATOM 716 O O . ILE A 1 97 ? -3.730 6.032 -5.513 1.00 86.00 97 ILE A O 1
ATOM 720 N N . THR A 1 98 ? -2.002 4.658 -5.156 1.00 87.38 98 THR A N 1
ATOM 721 C CA . THR A 1 98 ? -2.710 3.823 -4.173 1.00 87.38 98 THR A CA 1
ATOM 722 C C . THR A 1 98 ? -2.790 4.436 -2.777 1.00 87.38 98 THR A C 1
ATOM 724 O O . THR A 1 98 ? -3.638 4.028 -1.987 1.00 87.38 98 THR A O 1
ATOM 727 N N . LEU A 1 99 ? -1.971 5.444 -2.464 1.00 90.31 99 LEU A N 1
ATOM 728 C CA . LEU A 1 99 ? -1.917 6.057 -1.134 1.00 90.31 99 LEU A CA 1
ATOM 729 C C . LEU A 1 99 ? -3.284 6.547 -0.606 1.00 90.31 99 LEU A C 1
ATOM 731 O O . LEU A 1 99 ? -3.600 6.281 0.559 1.00 90.31 99 LEU A O 1
ATOM 735 N N . PRO A 1 100 ? -4.143 7.212 -1.408 1.00 92.00 100 PRO A N 1
ATOM 736 C CA . PRO A 1 100 ? -5.464 7.625 -0.947 1.00 92.00 100 PRO A CA 1
ATOM 737 C C . PRO A 1 100 ? -6.366 6.446 -0.571 1.00 92.00 100 PRO A C 1
ATOM 739 O O . PRO A 1 100 ? -7.243 6.617 0.272 1.00 92.00 100 PRO A O 1
ATOM 742 N N . VAL A 1 101 ? -6.172 5.260 -1.164 1.00 93.75 101 VAL A N 1
ATOM 743 C CA . VAL A 1 101 ? -6.930 4.043 -0.821 1.00 93.75 101 VAL A CA 1
ATOM 744 C C . VAL A 1 101 ? -6.610 3.613 0.602 1.00 93.75 101 VAL A C 1
ATOM 746 O O . VAL A 1 101 ? -7.522 3.407 1.400 1.00 93.75 101 VAL A O 1
ATOM 749 N N . GLU A 1 102 ? -5.330 3.572 0.940 1.00 94.12 102 GLU A N 1
ATOM 750 C CA . GLU A 1 102 ? -4.833 3.150 2.250 1.00 94.12 102 GLU A CA 1
ATOM 751 C C . GLU A 1 102 ? -5.219 4.137 3.351 1.00 94.12 102 GLU A C 1
ATOM 753 O O . GLU A 1 102 ? -5.710 3.757 4.415 1.00 94.12 102 GLU A O 1
ATOM 758 N N . TRP A 1 103 ? -5.101 5.438 3.071 1.00 95.25 103 TRP A N 1
ATOM 759 C CA . TRP A 1 103 ? -5.530 6.479 4.005 1.00 95.25 103 TRP A CA 1
ATOM 760 C C . TRP A 1 103 ? -7.033 6.409 4.293 1.00 95.25 103 TRP A C 1
ATOM 762 O O . TRP A 1 103 ? -7.493 6.584 5.424 1.00 95.25 103 TRP A O 1
ATOM 772 N N . ASN A 1 104 ? -7.815 6.147 3.251 1.00 96.00 104 ASN A N 1
ATOM 773 C CA . ASN A 1 104 ? -9.261 6.056 3.319 1.00 96.00 104 ASN A CA 1
ATOM 774 C C . ASN A 1 104 ? -9.726 4.768 4.026 1.00 96.00 104 ASN A C 1
ATOM 776 O O . ASN A 1 104 ? -10.675 4.837 4.809 1.00 96.00 104 ASN A O 1
ATOM 780 N N . ALA A 1 105 ? -9.036 3.639 3.840 1.00 95.81 105 ALA A N 1
ATOM 781 C CA . ALA A 1 105 ? -9.259 2.419 4.618 1.00 95.81 105 ALA A CA 1
ATOM 782 C C . ALA A 1 105 ? -8.939 2.648 6.105 1.00 95.81 105 ALA A C 1
ATOM 784 O O . ALA A 1 105 ? -9.779 2.381 6.966 1.00 95.81 105 ALA A O 1
ATOM 785 N N . SER A 1 106 ? -7.785 3.252 6.408 1.00 96.50 106 SER A N 1
ATOM 786 C CA . SER A 1 106 ? -7.340 3.512 7.779 1.00 96.50 106 SER A CA 1
ATOM 787 C C . SER A 1 106 ? -8.229 4.497 8.544 1.00 96.50 106 SER A C 1
ATOM 789 O O . SER A 1 106 ? -8.720 4.188 9.628 1.00 96.50 106 SER A O 1
ATOM 791 N N . PHE A 1 107 ? -8.454 5.700 8.016 1.00 96.75 107 PHE A N 1
ATOM 792 C CA . PHE A 1 107 ? -9.038 6.784 8.819 1.00 96.75 107 PHE A CA 1
ATOM 793 C C . PHE A 1 107 ? -10.523 7.016 8.590 1.00 96.75 107 PHE A C 1
ATOM 795 O O . PHE A 1 107 ? -11.190 7.504 9.500 1.00 96.75 107 PHE A O 1
ATOM 802 N N . ARG A 1 108 ? -11.052 6.684 7.406 1.00 96.38 108 ARG A N 1
ATOM 803 C CA . ARG A 1 10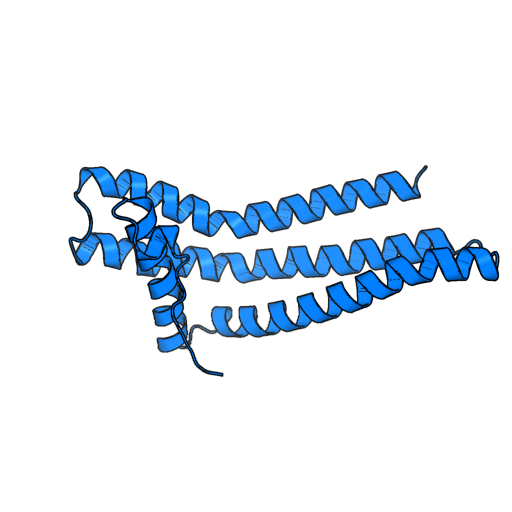8 ? -12.489 6.850 7.132 1.00 96.38 108 ARG A CA 1
ATOM 804 C C . ARG A 1 108 ? -13.315 5.603 7.423 1.00 96.38 108 ARG A C 1
ATOM 806 O O . ARG A 1 108 ? -14.530 5.719 7.462 1.00 96.38 108 ARG A O 1
ATOM 813 N N . ARG A 1 109 ? -12.684 4.439 7.616 1.00 96.31 109 ARG A N 1
ATOM 814 C CA . ARG A 1 109 ? -13.392 3.178 7.889 1.00 96.31 109 ARG A CA 1
ATOM 815 C C . ARG A 1 109 ? -12.887 2.492 9.149 1.00 96.31 109 ARG A C 1
ATOM 817 O O . ARG A 1 109 ? -13.636 2.398 10.114 1.00 96.31 109 ARG A O 1
ATOM 824 N N . ALA A 1 110 ? -11.615 2.100 9.194 1.00 97.19 110 ALA A N 1
ATOM 825 C CA . ALA A 1 110 ? -11.085 1.339 10.325 1.00 97.19 110 ALA A CA 1
ATOM 826 C C . ALA A 1 110 ? -11.161 2.110 11.652 1.00 97.19 110 ALA A C 1
ATOM 828 O O . ALA A 1 110 ? -11.610 1.564 12.656 1.00 97.19 110 ALA A O 1
ATOM 829 N N . LEU A 1 111 ? -10.773 3.390 11.670 1.00 96.44 111 LEU A N 1
ATOM 830 C CA . LEU A 1 111 ? -10.832 4.197 12.891 1.00 96.44 111 LEU A CA 1
ATOM 831 C C . LEU A 1 111 ? -12.271 4.384 13.430 1.00 96.44 111 LEU A C 1
ATOM 833 O O . LEU A 1 111 ? -12.453 4.174 14.631 1.00 96.44 111 LEU A O 1
ATOM 837 N N . PRO A 1 112 ? -13.283 4.743 12.611 1.00 96.25 112 PRO A N 1
ATOM 838 C CA . PRO A 1 112 ? -14.684 4.716 13.034 1.00 96.25 112 PRO A CA 1
ATOM 839 C C . PRO A 1 112 ? -15.131 3.354 13.562 1.00 96.25 112 PRO A C 1
ATOM 841 O O . PRO A 1 112 ? -15.651 3.302 14.670 1.00 96.25 112 PRO A O 1
ATOM 844 N N . ILE A 1 113 ? -14.834 2.255 12.852 1.00 96.31 113 ILE A N 1
ATOM 845 C CA . ILE A 1 113 ? -15.177 0.890 13.294 1.00 96.31 113 ILE A CA 1
ATOM 846 C C . ILE A 1 113 ? -14.631 0.627 14.702 1.00 96.31 113 ILE A C 1
ATOM 848 O O . ILE A 1 113 ? -15.371 0.199 15.583 1.00 96.31 113 ILE A O 1
ATOM 852 N N . LEU A 1 114 ? -13.351 0.928 14.939 1.00 96.06 114 LEU A N 1
ATOM 853 C CA . LEU A 1 114 ? -12.701 0.714 16.234 1.00 96.06 114 LEU A CA 1
ATOM 854 C C . LEU A 1 114 ? -13.284 1.590 17.351 1.00 96.06 114 LEU A C 1
ATOM 856 O O . LEU A 1 114 ? -13.396 1.134 18.488 1.00 96.06 114 LEU A O 1
ATOM 860 N N . ARG A 1 115 ? -13.622 2.848 17.040 1.00 94.81 115 ARG A N 1
ATOM 861 C CA . ARG A 1 115 ? -14.120 3.828 18.014 1.00 94.81 115 ARG A CA 1
ATOM 862 C C . ARG A 1 115 ? -15.591 3.607 18.358 1.00 94.81 115 ARG A C 1
ATOM 864 O O . ARG A 1 115 ? -15.940 3.616 19.531 1.00 94.81 115 ARG A O 1
ATOM 871 N N . GLU A 1 116 ? -16.440 3.475 17.348 1.00 94.31 116 GLU A N 1
ATOM 872 C CA . GLU A 1 116 ? -17.898 3.394 17.491 1.00 94.31 116 GLU A CA 1
ATOM 873 C C . GLU A 1 116 ? -18.344 1.983 17.866 1.00 94.31 116 GLU A C 1
ATOM 875 O O . GLU A 1 116 ? -19.269 1.824 18.655 1.00 94.31 116 GLU A O 1
ATOM 880 N N . GLY A 1 117 ? -17.636 0.957 17.383 1.00 92.38 117 GLY A N 1
ATOM 881 C CA . GLY A 1 117 ? -17.888 -0.434 17.756 1.00 92.38 117 GLY A CA 1
ATOM 882 C C . GLY A 1 117 ? -17.441 -0.799 19.174 1.00 92.38 117 GLY A C 1
ATOM 883 O O . GLY A 1 117 ? -17.637 -1.935 19.593 1.00 92.38 117 GLY A O 1
ATOM 884 N N . GLY A 1 118 ? -16.813 0.126 19.911 1.00 92.44 118 GLY A N 1
ATOM 885 C CA . GLY A 1 118 ? -16.349 -0.125 21.278 1.00 92.44 118 GLY A CA 1
ATOM 886 C C . GLY A 1 118 ? -15.280 -1.219 21.379 1.00 92.44 118 GLY A C 1
ATOM 887 O O . GLY A 1 118 ? -15.097 -1.799 22.445 1.00 92.44 118 GLY A O 1
ATOM 888 N N . TYR A 1 119 ? -14.570 -1.514 20.283 1.00 92.12 119 TYR A N 1
ATOM 889 C CA . TYR A 1 119 ? -13.574 -2.590 20.238 1.00 92.12 119 TYR A CA 1
ATOM 890 C C . TYR A 1 119 ? -12.286 -2.259 20.997 1.00 92.12 119 TYR A C 1
ATOM 892 O O . TYR A 1 119 ? -11.512 -3.164 21.303 1.00 92.12 119 TYR A O 1
ATOM 900 N N . LEU A 1 120 ? -12.037 -0.976 21.277 1.00 92.88 120 LEU A N 1
ATOM 901 C CA . LEU A 1 120 ? -10.849 -0.495 21.977 1.00 92.88 120 LEU A CA 1
ATOM 902 C C . LEU A 1 120 ? -11.227 0.368 23.178 1.00 92.88 120 LEU A C 1
ATOM 904 O O . LEU A 1 120 ? -12.170 1.159 23.119 1.00 92.88 120 LEU A O 1
ATOM 908 N N . ALA A 1 121 ? -10.428 0.279 24.242 1.00 90.62 121 ALA A N 1
ATOM 909 C CA . ALA A 1 121 ? -10.539 1.201 25.360 1.00 90.62 121 ALA A CA 1
ATOM 910 C C . ALA A 1 121 ? -10.152 2.631 24.918 1.00 90.62 121 ALA A C 1
ATOM 912 O O . ALA A 1 121 ? -9.285 2.799 24.053 1.00 90.62 121 ALA A O 1
ATOM 913 N N . PRO A 1 122 ? -10.723 3.690 25.525 1.00 88.69 122 PRO A N 1
ATOM 914 C CA . PRO A 1 122 ? -10.412 5.072 25.153 1.00 88.69 122 PRO A CA 1
ATOM 915 C C . PRO A 1 122 ? -8.909 5.428 25.132 1.00 88.69 122 PRO A C 1
ATOM 917 O O . PRO A 1 122 ? -8.496 6.126 24.201 1.00 88.69 122 PRO A O 1
ATOM 920 N N . PRO A 1 123 ? -8.061 4.942 26.068 1.00 91.69 123 PRO A N 1
ATOM 921 C CA . PRO A 1 123 ? -6.616 5.188 26.023 1.00 91.69 123 PRO A CA 1
ATOM 922 C C . PRO A 1 123 ? -5.921 4.574 24.796 1.00 91.69 123 PRO A C 1
ATOM 924 O O . PRO A 1 123 ? -4.980 5.158 24.253 1.00 91.69 123 PRO A O 1
ATOM 927 N N . ASP A 1 124 ? -6.415 3.434 24.306 1.00 94.31 124 ASP A N 1
ATOM 928 C CA . ASP A 1 124 ? -5.808 2.691 23.197 1.00 94.31 124 ASP A CA 1
ATOM 929 C C . ASP A 1 124 ? -6.084 3.328 21.831 1.00 94.31 124 ASP A C 1
ATOM 931 O O . ASP A 1 124 ? -5.354 3.076 20.868 1.00 94.31 124 ASP A O 1
ATOM 935 N N . LEU A 1 125 ? -7.081 4.216 21.731 1.00 94.19 125 LEU A N 1
ATOM 936 C CA . LEU A 1 125 ? -7.402 4.927 20.489 1.00 94.19 125 LEU A CA 1
ATOM 937 C C . LEU A 1 125 ? -6.228 5.769 19.973 1.00 94.19 125 LEU A C 1
ATOM 939 O O . LEU A 1 125 ? -6.062 5.920 18.759 1.00 94.19 125 LEU A O 1
ATOM 943 N N . HIS A 1 126 ? -5.391 6.310 20.865 1.00 94.69 126 HIS A N 1
ATOM 944 C CA . HIS A 1 126 ? -4.189 7.031 20.443 1.00 94.69 126 HIS A CA 1
ATOM 945 C C . HIS A 1 126 ? -3.171 6.083 19.792 1.00 94.69 126 HIS A C 1
ATOM 947 O O . HIS A 1 126 ? -2.614 6.395 18.737 1.00 94.69 126 HIS A O 1
ATOM 953 N N . GLY A 1 127 ? -2.965 4.903 20.385 1.00 96.19 127 GLY A N 1
ATOM 954 C CA . GLY A 1 127 ? -2.112 3.856 19.821 1.00 96.19 127 GLY A CA 1
ATOM 955 C C . GLY A 1 127 ? -2.652 3.334 18.489 1.00 96.19 127 GLY A C 1
ATOM 956 O O . GLY A 1 127 ? -1.898 3.221 17.522 1.00 96.19 127 GLY A O 1
ATOM 957 N N . ALA A 1 128 ? -3.965 3.121 18.394 1.00 96.38 128 ALA A N 1
ATOM 958 C CA . ALA A 1 128 ? -4.631 2.708 17.164 1.00 96.38 128 ALA A CA 1
ATOM 959 C C . ALA A 1 128 ? -4.401 3.698 16.022 1.00 96.38 128 ALA A C 1
ATOM 961 O O . ALA A 1 128 ? -4.000 3.290 14.934 1.00 96.38 128 ALA A O 1
ATOM 962 N N . LYS A 1 129 ? -4.562 5.006 16.274 1.00 96.12 129 LYS A N 1
ATOM 963 C CA . LYS A 1 129 ? -4.266 6.043 15.273 1.00 96.12 129 LYS A CA 1
ATOM 964 C C . LYS A 1 129 ? -2.828 5.957 14.773 1.00 96.12 129 LYS A C 1
ATOM 966 O O . LYS A 1 129 ? -2.622 6.022 13.570 1.00 96.12 129 LYS A O 1
ATOM 971 N N . ARG A 1 130 ? -1.845 5.766 15.661 1.00 96.56 130 ARG A N 1
ATOM 972 C CA . ARG A 1 130 ? -0.433 5.622 15.258 1.00 96.56 130 ARG A CA 1
ATOM 973 C C . ARG A 1 130 ? -0.210 4.404 14.363 1.00 96.56 130 ARG A C 1
ATOM 975 O O . ARG A 1 130 ? 0.484 4.518 13.356 1.00 96.56 130 ARG A O 1
ATOM 982 N N . ILE A 1 131 ? -0.813 3.265 14.703 1.00 96.00 131 ILE A N 1
ATOM 983 C CA . ILE A 1 131 ? -0.710 2.032 13.909 1.00 96.00 131 ILE A CA 1
ATOM 984 C C . ILE A 1 131 ? -1.382 2.216 12.540 1.00 96.00 131 ILE A C 1
ATOM 986 O O . ILE A 1 131 ? -0.793 1.863 11.524 1.00 96.00 131 ILE A O 1
ATOM 990 N N . LEU A 1 132 ? -2.565 2.834 12.492 1.00 96.12 132 LEU A N 1
ATOM 991 C CA . LEU A 1 132 ? -3.272 3.154 11.246 1.00 96.12 132 LEU A CA 1
ATOM 992 C C . LEU A 1 132 ? -2.493 4.134 10.359 1.00 96.12 132 LEU A C 1
ATOM 994 O O . LEU A 1 132 ? -2.465 3.963 9.138 1.00 96.12 132 LEU A O 1
ATOM 998 N N . THR A 1 133 ? -1.825 5.126 10.959 1.00 95.06 133 THR A N 1
ATOM 999 C CA . THR A 1 133 ? -0.903 6.016 10.241 1.00 95.06 133 THR A CA 1
ATOM 1000 C C . THR A 1 133 ? 0.260 5.225 9.654 1.00 95.06 133 THR A C 1
ATOM 1002 O O . THR A 1 133 ? 0.583 5.405 8.484 1.00 95.06 133 THR A O 1
ATOM 1005 N N . ALA A 1 134 ? 0.879 4.335 10.435 1.00 93.38 134 ALA A N 1
ATOM 1006 C CA . ALA A 1 134 ? 1.989 3.512 9.961 1.00 93.38 134 ALA A CA 1
ATOM 1007 C C . ALA A 1 134 ? 1.568 2.593 8.800 1.00 93.38 134 ALA A C 1
ATOM 1009 O O . ALA A 1 134 ? 2.274 2.516 7.795 1.00 93.38 134 ALA A O 1
ATOM 1010 N N . ALA A 1 135 ? 0.389 1.969 8.894 1.00 89.69 135 ALA A N 1
ATOM 1011 C CA . ALA A 1 135 ? -0.184 1.177 7.808 1.00 89.69 135 ALA A CA 1
ATOM 1012 C C . ALA A 1 135 ? -0.356 2.028 6.538 1.00 89.69 135 ALA A C 1
ATOM 1014 O O . ALA A 1 135 ? 0.210 1.701 5.496 1.00 89.69 135 ALA A O 1
ATOM 1015 N N . ALA A 1 136 ? -1.006 3.193 6.649 1.00 89.06 136 ALA A N 1
ATOM 1016 C CA . ALA A 1 136 ? -1.234 4.079 5.507 1.00 89.06 136 ALA A CA 1
ATOM 1017 C C . ALA A 1 136 ? 0.071 4.605 4.873 1.00 89.06 136 ALA A C 1
ATOM 1019 O O . ALA A 1 136 ? 0.162 4.751 3.655 1.00 89.06 136 ALA A O 1
ATOM 1020 N N . LEU A 1 137 ? 1.106 4.859 5.680 1.00 89.44 137 LEU A N 1
ATOM 1021 C CA . LEU A 1 137 ? 2.406 5.347 5.205 1.00 89.44 137 LEU A CA 1
ATOM 1022 C C . LEU A 1 137 ? 3.308 4.255 4.614 1.00 89.44 137 LEU A C 1
ATOM 1024 O O . LEU A 1 137 ? 4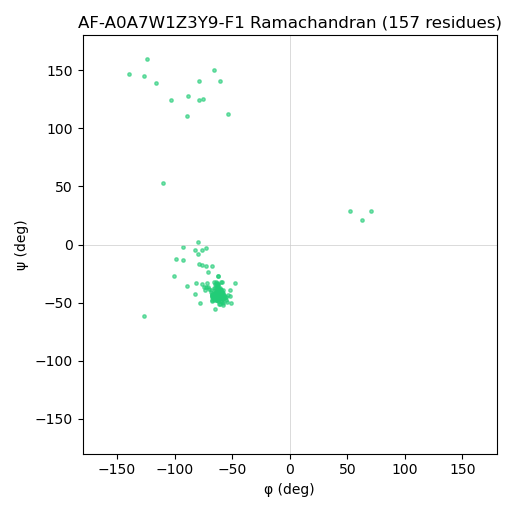.332 4.587 4.015 1.00 89.44 137 LEU A O 1
ATOM 1028 N N . THR A 1 138 ? 2.947 2.974 4.718 1.00 87.75 138 THR A N 1
ATOM 1029 C CA . THR A 1 138 ? 3.763 1.870 4.175 1.00 87.75 138 THR A CA 1
ATOM 1030 C C . THR A 1 138 ? 3.977 2.011 2.662 1.00 87.75 138 THR A C 1
ATOM 1032 O O . THR A 1 138 ? 5.056 1.712 2.143 1.00 87.75 138 THR A O 1
ATOM 1035 N N . TYR A 1 139 ? 2.999 2.570 1.948 1.00 84.19 139 TYR A N 1
ATOM 1036 C CA . TYR A 1 139 ? 3.116 2.848 0.516 1.00 84.19 139 TYR A CA 1
ATOM 1037 C C . TYR A 1 139 ? 4.016 4.043 0.220 1.00 84.19 139 TYR A C 1
ATOM 1039 O O . TYR A 1 139 ? 4.800 3.984 -0.721 1.00 84.19 139 TYR A O 1
ATOM 1047 N N . VAL A 1 140 ? 3.988 5.084 1.059 1.00 84.19 140 VAL A N 1
ATOM 1048 C CA . VAL A 1 140 ? 4.939 6.204 0.956 1.00 84.19 140 VAL A CA 1
ATOM 1049 C C . VAL A 1 140 ? 6.366 5.701 1.146 1.00 84.19 140 VAL A C 1
ATOM 1051 O O . VAL A 1 140 ? 7.247 6.019 0.348 1.00 84.19 140 VAL A O 1
ATOM 1054 N N . ALA A 1 141 ? 6.590 4.876 2.171 1.00 87.81 141 ALA A N 1
ATOM 1055 C CA . ALA A 1 141 ? 7.891 4.268 2.423 1.00 87.81 141 ALA A CA 1
ATOM 1056 C C . ALA A 1 141 ? 8.356 3.414 1.230 1.00 87.81 141 ALA A C 1
ATOM 1058 O O . ALA A 1 141 ? 9.513 3.514 0.821 1.00 87.81 141 ALA A O 1
ATOM 1059 N N . SER A 1 142 ? 7.446 2.643 0.625 1.00 84.69 142 SER A N 1
ATOM 1060 C CA . SER A 1 142 ? 7.731 1.834 -0.568 1.00 84.69 142 SER A CA 1
ATOM 1061 C C . SER A 1 142 ? 8.106 2.701 -1.777 1.00 84.69 142 SER A C 1
ATOM 1063 O O . SER A 1 142 ? 9.123 2.441 -2.420 1.00 84.69 142 SER A O 1
ATOM 1065 N N . SER A 1 143 ? 7.374 3.792 -2.041 1.00 82.69 143 SER A N 1
ATOM 1066 C CA . SER A 1 143 ? 7.728 4.757 -3.095 1.00 82.69 143 SER A CA 1
ATOM 1067 C C . SER A 1 143 ? 9.117 5.362 -2.883 1.00 82.69 143 SER A C 1
ATOM 1069 O O . SER A 1 143 ? 9.915 5.423 -3.818 1.00 82.69 143 SER A O 1
ATOM 1071 N N . LEU A 1 144 ? 9.427 5.795 -1.656 1.00 86.44 144 LEU A N 1
ATOM 1072 C CA . LEU A 1 144 ? 10.730 6.378 -1.321 1.00 86.44 144 LEU A CA 1
ATOM 1073 C C . LEU A 1 144 ? 11.863 5.363 -1.495 1.00 86.44 144 LEU A C 1
ATOM 1075 O O . LEU A 1 144 ? 12.916 5.700 -2.039 1.00 86.44 144 LEU A O 1
ATOM 1079 N N . PHE A 1 145 ? 11.642 4.113 -1.086 1.00 87.38 145 PHE A N 1
ATOM 1080 C CA . PHE A 1 145 ? 12.609 3.038 -1.279 1.00 87.38 145 PHE A CA 1
ATOM 1081 C C . PHE A 1 145 ? 12.895 2.789 -2.767 1.00 87.38 145 PHE A C 1
ATOM 1083 O O . PHE A 1 145 ? 14.062 2.674 -3.157 1.00 87.38 145 PHE A O 1
ATOM 1090 N N . SER A 1 146 ? 11.862 2.797 -3.616 1.00 82.25 146 SER A N 1
ATOM 1091 C CA . SER A 1 146 ? 12.027 2.713 -5.072 1.00 82.25 146 SER A CA 1
ATOM 1092 C C . SER A 1 146 ? 12.877 3.866 -5.618 1.00 82.25 146 SER A C 1
ATOM 1094 O O . SER A 1 146 ? 13.786 3.626 -6.410 1.00 82.25 146 SER A O 1
ATOM 1096 N N . LEU A 1 147 ? 12.692 5.100 -5.142 1.00 83.50 147 LEU A N 1
ATOM 1097 C CA . LEU A 1 147 ? 13.534 6.236 -5.549 1.00 83.50 147 LEU A CA 1
ATOM 1098 C C . LEU A 1 147 ? 15.002 6.076 -5.119 1.00 83.50 147 LEU A C 1
ATOM 1100 O O .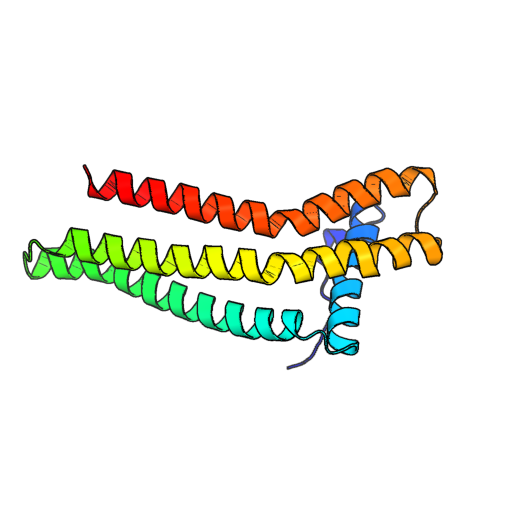 LEU A 1 147 ? 15.911 6.340 -5.910 1.00 83.50 147 LEU A O 1
ATOM 1104 N N . VAL A 1 148 ? 15.256 5.598 -3.897 1.00 88.12 148 VAL A N 1
ATOM 1105 C CA . VAL A 1 148 ? 16.623 5.326 -3.412 1.00 88.12 148 VAL A CA 1
ATOM 1106 C C . VAL A 1 148 ? 17.301 4.253 -4.259 1.00 88.12 148 VAL A C 1
ATOM 1108 O O . VAL A 1 148 ? 18.460 4.398 -4.659 1.00 88.12 148 VAL A O 1
ATOM 1111 N N . ASN A 1 149 ? 16.580 3.181 -4.582 1.00 82.56 149 ASN A N 1
ATOM 1112 C CA . ASN A 1 149 ? 17.112 2.127 -5.431 1.00 82.56 149 ASN A CA 1
ATOM 1113 C C . ASN A 1 149 ? 17.389 2.654 -6.859 1.00 82.56 149 ASN A C 1
ATOM 1115 O O . ASN A 1 149 ? 18.375 2.253 -7.476 1.00 82.56 149 ASN A O 1
ATOM 1119 N N . MET A 1 150 ? 16.579 3.590 -7.374 1.00 78.88 150 MET A N 1
ATOM 1120 C CA . MET A 1 150 ? 16.777 4.187 -8.704 1.00 78.88 150 MET A CA 1
ATOM 1121 C C . MET A 1 150 ? 18.072 4.998 -8.723 1.00 78.88 150 MET A C 1
ATOM 1123 O O . MET A 1 150 ? 18.899 4.858 -9.625 1.00 78.88 150 MET A O 1
ATOM 1127 N N . TRP A 1 151 ? 18.292 5.791 -7.675 1.00 83.25 151 TRP A N 1
ATOM 1128 C CA . TRP A 1 151 ? 19.532 6.535 -7.490 1.00 83.25 151 TRP A CA 1
ATOM 1129 C C . TRP A 1 151 ? 20.762 5.619 -7.419 1.00 83.25 151 TRP A C 1
ATOM 1131 O O . TRP A 1 151 ? 21.798 5.924 -8.019 1.00 83.25 151 TRP A O 1
ATOM 1141 N N . ARG A 1 152 ? 20.645 4.461 -6.753 1.00 82.75 152 ARG A N 1
ATOM 1142 C CA . ARG A 1 152 ? 21.709 3.445 -6.708 1.00 82.75 152 ARG A CA 1
ATOM 1143 C C . ARG A 1 152 ? 22.082 2.944 -8.107 1.00 82.75 152 ARG A C 1
ATOM 1145 O O . ARG A 1 152 ? 23.271 2.874 -8.415 1.00 82.75 152 ARG A O 1
ATOM 1152 N N . TRP A 1 153 ? 21.100 2.645 -8.957 1.00 73.25 153 TRP A N 1
ATOM 1153 C CA . TRP A 1 153 ? 21.343 2.202 -10.336 1.00 73.25 153 TRP A CA 1
ATOM 1154 C C . TRP A 1 153 ? 21.992 3.281 -11.203 1.00 73.25 153 TRP A C 1
ATOM 1156 O O . TRP A 1 153 ? 22.953 2.992 -11.914 1.00 73.25 153 TRP A O 1
ATOM 1166 N N . ILE A 1 154 ? 21.547 4.536 -11.086 1.00 78.62 154 ILE A N 1
ATOM 1167 C CA . ILE A 1 154 ? 22.181 5.671 -11.779 1.00 78.62 154 ILE A CA 1
ATOM 1168 C C . ILE A 1 154 ? 23.659 5.790 -11.381 1.00 78.62 154 ILE A C 1
ATOM 1170 O O . ILE A 1 154 ? 24.513 6.022 -12.236 1.00 78.62 154 ILE A O 1
ATOM 1174 N N . ARG A 1 155 ? 23.983 5.608 -10.094 1.00 82.75 155 ARG A N 1
ATOM 1175 C CA . ARG A 1 155 ? 25.376 5.609 -9.622 1.00 82.75 155 ARG A CA 1
ATOM 1176 C C . ARG A 1 155 ? 26.202 4.445 -10.163 1.00 82.75 155 ARG A C 1
ATOM 1178 O O . ARG A 1 155 ? 27.381 4.654 -10.418 1.00 82.75 155 ARG A O 1
ATOM 1185 N N . LEU A 1 156 ? 25.618 3.254 -10.302 1.00 76.38 156 LEU A N 1
ATOM 1186 C CA . LEU A 1 156 ? 26.316 2.074 -10.820 1.00 76.38 156 LEU A CA 1
ATOM 1187 C C . LEU A 1 156 ? 26.716 2.264 -12.288 1.00 76.38 156 LEU A C 1
ATOM 1189 O O . LEU A 1 156 ? 27.855 2.000 -12.633 1.00 76.38 156 LEU A O 1
ATOM 1193 N N . VAL A 1 157 ? 25.800 2.756 -13.128 1.00 68.88 157 VAL A N 1
ATOM 1194 C CA . VAL A 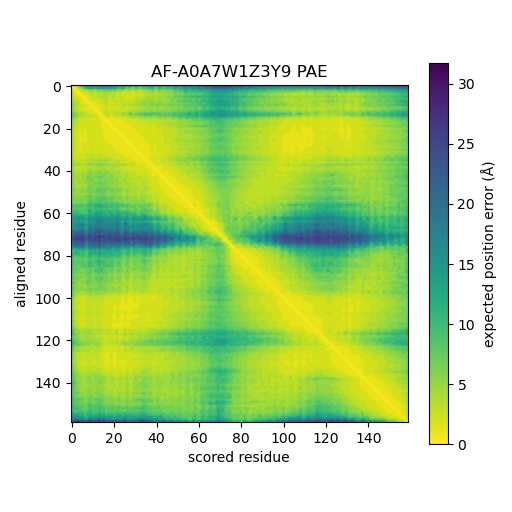1 157 ? 26.042 2.934 -14.575 1.00 68.88 157 VAL A CA 1
ATOM 1195 C C . VAL A 1 157 ? 27.016 4.082 -14.874 1.00 68.88 157 VAL A C 1
ATOM 1197 O O . VAL A 1 157 ? 27.635 4.108 -15.930 1.00 68.88 157 VAL A O 1
ATOM 1200 N N . ARG A 1 158 ? 27.152 5.050 -13.960 1.00 68.69 158 ARG A N 1
ATOM 1201 C CA . ARG A 1 158 ? 28.105 6.169 -14.080 1.00 68.69 158 ARG A CA 1
ATOM 1202 C C . ARG A 1 158 ? 29.539 5.822 -13.648 1.00 68.69 158 ARG A C 1
ATOM 1204 O O . ARG A 1 158 ? 30.390 6.704 -13.727 1.00 68.69 158 ARG A O 1
ATOM 1211 N N . ARG A 1 159 ? 29.782 4.618 -13.125 1.00 58.12 159 ARG A N 1
ATOM 1212 C CA . ARG A 1 159 ? 31.119 4.112 -12.784 1.00 58.12 159 ARG A CA 1
ATOM 1213 C C . ARG A 1 159 ? 31.660 3.266 -13.922 1.00 58.12 159 ARG A C 1
ATOM 1215 O O . ARG A 1 159 ? 32.887 3.342 -14.123 1.00 58.12 159 ARG A O 1
#

Nearest PDB structures (foldseek):
  6z6f-assembly1_C  TM=4.328E-01  e=5.290E+00  Saccharomyces cerevisiae S288C
  5nnv-assembly4_D  TM=3.197E-01  e=5.564E+00  Bacillus subtilis subsp. subtilis str. 168
  8sbj-assembly1_B  TM=2.778E-01  e=4.322E+00  Homo sapiens

Secondary structure (DSSP, 8-state):
--------HHHHS--SHHHHHHHHHHHHHHHHHHTT-HHHHHHHHHHHHHHHHHHHHHHHHHHHHHHHHHH--TTHHHHHHHHHHHHHHHHHHHHHHHHHHHHHHIIIIIHHHHHHTT-S-TTHHHHHHHHHHHHHHHHHHHHHHHHHHHHHHHHHHT-

Foldseek 3Di:
DDDDQDDDPCLVVDPDLLSLLVSLLSVLLVVCVVVVPPLSVVLVVLVVVLVVLVVVLVVLLVVLVVCCVVPVDPCSLVSNLCSLLVSLVSLLVSLVSCLVVLLCSLPVTSLCCCVVVVVDDPVCSVVSNVSSVVRSCVSVVRSVVSVVVSVVSVVVSVD

pLDDT: mean 87.15, std 8.52, range [58.12, 97.19]

Sequence (159 aa):
ETKVVGLNPKHYNGRSLTAAVIAAHEVGHALQDHEGYSLLKDRTHLIKFAQKAEKAGSYLMLGIPVLAGVTRIPAVGLAVLVVAIGTMSVSAMVHLITLPVEWNASFRRALPILREGGYLAPPDLHGAKRILTAAALTYVASSLFSLVNMWRWIRLVRR

Solvent-accessible surface area (backbone atoms only — not comparable to full-atom values): 8565 Å² total; per-residue (Å²): 135,88,87,78,84,84,65,59,68,72,38,64,77,38,94,44,72,67,21,56,47,50,52,33,29,50,50,16,48,53,49,37,58,74,73,60,43,62,64,55,55,50,40,55,54,46,50,60,49,39,55,52,45,44,52,53,36,52,53,48,61,60,45,47,62,55,51,30,71,74,67,70,54,87,64,46,61,60,53,48,49,53,45,52,47,52,38,39,49,48,49,27,48,46,29,60,70,35,34,65,47,38,43,43,16,25,62,73,34,15,46,50,50,39,63,75,67,61,75,51,58,82,80,48,51,62,57,44,51,53,52,38,49,52,60,30,43,49,35,58,53,49,26,52,50,37,52,53,54,46,52,52,52,57,56,58,72,76,106

Radius of gyration: 20.47 Å; Cα contacts (8 Å, |Δi|>4): 145; chains: 1; bounding box: 50×24×55 Å